Protein AF-A0A2W0EZL6-F1 (afdb_monomer_lite)

Sequence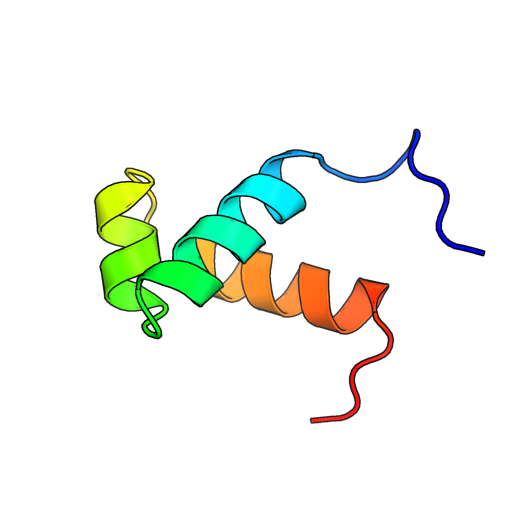 (53 aa):
MLDLRQLDLNLLLAFDAIYQQRSVTRAAEVMCLSQPAMSNALRRLRDLCGDPL

Radius of gyration: 10.94 Å; chains: 1; bounding box: 28×18×26 Å

InterPro domains:
  IPR000847 LysR, HTH, N-terminal domain [PF00126] (9-53)
  IPR000847 LysR, HTH, N-terminal domain [PR00039] (24-35)
  IPR000847 LysR, HTH, N-terminal domain [PR00039] (35-45)
  IPR000847 LysR, HTH, N-terminal domain [PR00039] (45-53)
  IPR000847 LysR, HTH, N-terminal domain [PS50931] (7-53)
  IPR036388 Winged helix-like DNA-binding domain superfamily [G3DSA:1.10.10.10] (2-53)
  IPR036390 Winged helix DNA-b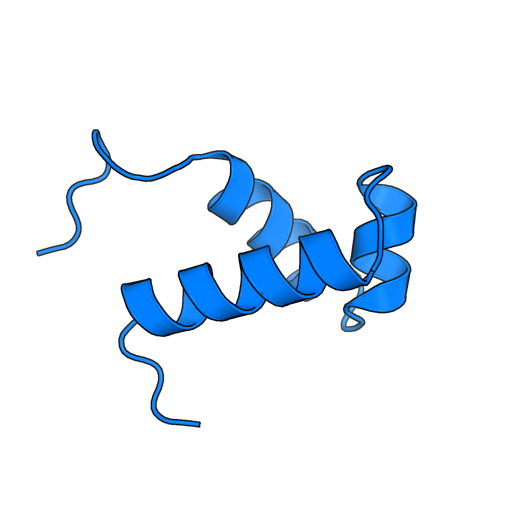inding domain superfamily [SSF46785] (4-53)
  IPR050389 LysR-type Transcriptional Regulators [PTHR30118] (3-53)

Secondary structure (DSSP, 8-state):
---TTTS-THHHHHHHHHHHHS-HHHHHHHTT--HHHHHHHHHHHHHHHT---

pLDDT: mean 91.43, std 10.18, range [57.41, 98.44]

Foldseek 3Di:
DQDPVPDPCVLVVLVVLCVVVVDLCRSCVVVVHHSVVSVVSVVVVCVSVVPDD

Structure (mmCIF, N/CA/C/O backbone):
data_AF-A0A2W0EZL6-F1
#
_entry.id   AF-A0A2W0EZL6-F1
#
loop_
_atom_site.group_PDB
_atom_site.id
_atom_site.type_symbol
_atom_site.label_atom_id
_atom_site.label_alt_id
_atom_site.label_comp_id
_atom_site.label_asym_id
_atom_site.label_entity_id
_atom_site.label_seq_id
_atom_site.pdbx_PDB_ins_code
_atom_site.Cartn_x
_atom_site.Cartn_y
_atom_site.Cartn_z
_atom_site.occupancy
_atom_site.B_iso_or_equiv
_atom_site.auth_seq_id
_atom_site.auth_comp_id
_atom_site.auth_asym_id
_atom_site.auth_atom_id
_atom_site.pdbx_PDB_model_num
ATOM 1 N N . MET A 1 1 ? -18.023 2.026 -14.905 1.00 61.09 1 MET A N 1
ATOM 2 C CA . MET A 1 1 ? -17.345 0.724 -15.083 1.00 61.09 1 MET A CA 1
ATOM 3 C C . MET A 1 1 ? -15.849 0.988 -15.014 1.00 61.09 1 MET A C 1
ATOM 5 O O . MET A 1 1 ? -15.432 1.993 -15.574 1.00 61.09 1 MET A O 1
ATOM 9 N N . LEU A 1 2 ? -15.081 0.178 -14.286 1.00 70.06 2 LEU A N 1
ATOM 10 C CA . LEU A 1 2 ? -13.633 0.360 -14.120 1.00 70.06 2 LEU A CA 1
ATOM 11 C C . LEU A 1 2 ? -12.935 0.187 -15.483 1.00 70.06 2 LEU A C 1
ATOM 13 O O . LEU A 1 2 ? -13.053 -0.875 -16.093 1.00 70.06 2 LEU A O 1
ATOM 17 N N . ASP A 1 3 ? -12.258 1.225 -15.983 1.00 78.19 3 ASP A N 1
ATOM 18 C CA . ASP A 1 3 ? -11.482 1.131 -17.225 1.00 78.19 3 ASP A CA 1
ATOM 19 C C . ASP A 1 3 ? -10.076 0.606 -16.918 1.00 78.19 3 ASP A C 1
ATOM 21 O O . ASP A 1 3 ? -9.207 1.326 -16.425 1.00 78.19 3 ASP A O 1
ATOM 25 N N . LEU A 1 4 ? -9.852 -0.670 -17.233 1.00 77.88 4 LEU A N 1
ATOM 26 C CA . LEU A 1 4 ? -8.578 -1.354 -17.007 1.00 77.88 4 LEU A CA 1
ATOM 27 C C . LEU A 1 4 ? -7.405 -0.718 -17.766 1.00 77.88 4 LEU A C 1
ATOM 29 O O . LEU A 1 4 ? -6.261 -0.918 -17.371 1.00 77.88 4 LEU A O 1
ATOM 33 N N . ARG A 1 5 ? -7.656 0.056 -18.832 1.00 81.00 5 ARG A N 1
ATOM 34 C CA . ARG A 1 5 ? -6.592 0.722 -19.607 1.00 81.00 5 ARG A CA 1
ATOM 35 C C . ARG A 1 5 ? -6.055 1.973 -18.917 1.00 81.00 5 ARG A C 1
ATOM 37 O O . ARG A 1 5 ? -4.958 2.415 -19.239 1.00 81.00 5 ARG A O 1
ATOM 44 N N . GLN A 1 6 ? -6.834 2.546 -18.002 1.00 81.12 6 GLN A N 1
ATOM 45 C CA . GLN A 1 6 ? -6.471 3.738 -17.230 1.00 81.12 6 GLN A CA 1
ATOM 46 C C . GLN A 1 6 ? -6.045 3.391 -15.798 1.00 81.12 6 GLN A C 1
ATOM 48 O O . GLN A 1 6 ? -5.619 4.265 -15.042 1.00 81.12 6 GLN A O 1
ATOM 53 N N . LEU A 1 7 ? -6.158 2.117 -15.419 1.00 83.19 7 LEU A N 1
ATOM 54 C CA . LEU A 1 7 ? -5.760 1.624 -14.114 1.00 83.19 7 LEU A CA 1
ATOM 55 C C . LEU A 1 7 ? -4.232 1.609 -13.996 1.00 83.19 7 LEU A C 1
ATOM 57 O O . LEU A 1 7 ? -3.531 1.004 -14.804 1.00 83.19 7 LEU A O 1
ATOM 61 N N . ASP A 1 8 ? -3.721 2.218 -12.931 1.00 88.69 8 ASP A N 1
ATOM 62 C CA . ASP A 1 8 ? -2.331 2.047 -12.516 1.00 88.69 8 ASP A CA 1
ATOM 63 C C . ASP A 1 8 ? -2.107 0.585 -12.098 1.00 88.69 8 ASP A C 1
ATOM 65 O O . ASP A 1 8 ? -2.533 0.160 -11.024 1.00 88.69 8 ASP A O 1
ATOM 69 N N . LEU A 1 9 ? -1.461 -0.199 -12.964 1.00 90.62 9 LEU A N 1
ATOM 70 C CA . LEU A 1 9 ? -1.274 -1.640 -12.765 1.00 90.62 9 LEU A CA 1
ATOM 71 C C . LEU A 1 9 ? -0.436 -1.970 -11.522 1.00 90.62 9 LEU A C 1
ATOM 73 O O . LEU A 1 9 ? -0.562 -3.070 -10.983 1.00 90.62 9 LEU A O 1
ATOM 77 N N . ASN A 1 10 ? 0.353 -1.022 -11.004 1.00 93.00 10 ASN A N 1
ATOM 78 C CA . ASN A 1 10 ? 1.066 -1.223 -9.741 1.00 93.00 10 ASN A CA 1
ATOM 79 C C . ASN A 1 10 ? 0.106 -1.372 -8.557 1.00 93.00 10 ASN A C 1
ATOM 81 O O . ASN A 1 10 ? 0.470 -1.982 -7.554 1.00 93.00 10 ASN A O 1
ATOM 85 N N . LEU A 1 11 ? -1.128 -0.869 -8.668 1.00 94.19 11 LEU A N 1
ATOM 86 C CA . LEU A 1 11 ? -2.158 -1.085 -7.657 1.00 94.19 11 LEU A CA 1
ATOM 87 C C . LEU A 1 11 ? -2.553 -2.563 -7.566 1.00 94.19 11 LEU A C 1
ATOM 89 O O . LEU A 1 11 ? -2.816 -3.041 -6.470 1.00 94.19 11 LEU A O 1
ATOM 93 N N . LEU A 1 12 ? -2.521 -3.319 -8.669 1.00 94.56 12 LEU A N 1
ATOM 94 C CA . LEU A 1 12 ? -2.786 -4.763 -8.636 1.00 94.56 12 LEU A CA 1
ATOM 95 C C . LEU A 1 12 ? -1.670 -5.525 -7.910 1.00 94.56 12 LEU A C 1
ATOM 97 O O . LEU A 1 12 ? -1.953 -6.418 -7.115 1.00 94.56 12 LEU A O 1
ATOM 101 N N . LEU A 1 13 ? -0.411 -5.132 -8.124 1.00 96.12 13 LEU A N 1
ATOM 102 C CA . LEU A 1 13 ? 0.736 -5.702 -7.407 1.00 96.12 13 LEU A CA 1
ATOM 103 C C . LEU A 1 13 ? 0.707 -5.338 -5.917 1.00 96.12 13 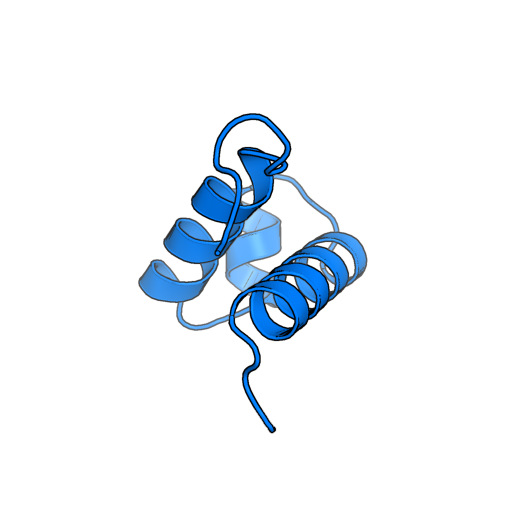LEU A C 1
ATOM 105 O O . LEU A 1 13 ? 0.950 -6.185 -5.062 1.00 96.12 13 LEU A O 1
ATOM 109 N N . ALA A 1 14 ? 0.360 -4.088 -5.594 1.00 96.75 14 ALA A N 1
ATOM 110 C CA . ALA A 1 14 ? 0.171 -3.653 -4.215 1.00 96.75 14 ALA A CA 1
ATOM 111 C C . ALA A 1 14 ? -0.972 -4.423 -3.533 1.00 96.75 14 ALA A C 1
ATOM 113 O O . ALA A 1 14 ? -0.831 -4.825 -2.379 1.00 96.75 14 ALA A O 1
ATOM 114 N N . PHE A 1 15 ? -2.079 -4.664 -4.242 1.00 96.31 15 PHE A N 1
ATOM 115 C CA . PHE A 1 15 ? -3.194 -5.466 -3.745 1.00 96.31 15 PHE A CA 1
ATOM 116 C C . PHE A 1 15 ? -2.761 -6.899 -3.422 1.00 96.31 15 PHE A C 1
ATOM 118 O O . PHE A 1 15 ? -3.001 -7.355 -2.305 1.00 96.31 15 PHE A O 1
ATOM 125 N N . ASP A 1 16 ? -2.084 -7.581 -4.351 1.00 97.94 16 ASP A N 1
ATOM 126 C CA . ASP A 1 16 ? -1.580 -8.942 -4.129 1.00 97.94 16 ASP A CA 1
ATOM 127 C C . ASP A 1 16 ? -0.618 -8.995 -2.932 1.00 97.94 16 ASP A C 1
ATOM 129 O O . ASP A 1 16 ? -0.816 -9.784 -2.008 1.00 97.94 16 ASP A O 1
ATOM 133 N N . ALA A 1 17 ? 0.350 -8.075 -2.861 1.00 98.06 17 ALA A N 1
ATOM 134 C CA . ALA A 1 17 ? 1.282 -8.002 -1.739 1.00 98.06 17 ALA A CA 1
ATOM 135 C C . ALA A 1 17 ? 0.561 -7.794 -0.392 1.00 98.06 17 ALA A C 1
ATOM 137 O O . ALA A 1 17 ? 0.869 -8.473 0.590 1.00 98.06 17 ALA A O 1
ATOM 138 N N . ILE A 1 18 ? -0.425 -6.893 -0.325 1.00 97.56 18 ILE A N 1
ATOM 139 C CA . ILE A 1 18 ? -1.218 -6.664 0.894 1.00 97.56 18 ILE A CA 1
ATOM 140 C C .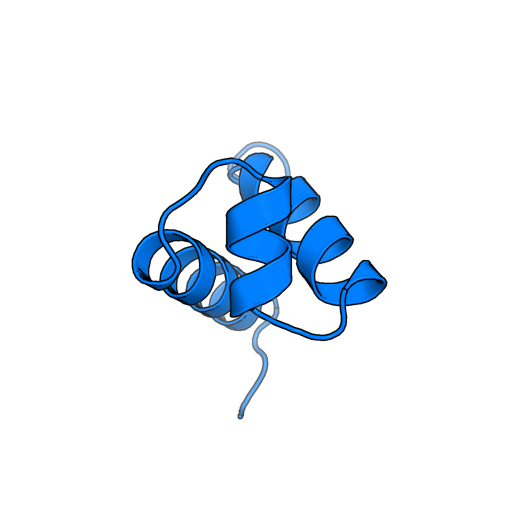 ILE A 1 18 ? -2.033 -7.909 1.257 1.00 97.56 18 ILE A C 1
ATOM 142 O O . ILE A 1 18 ? -2.086 -8.275 2.435 1.00 97.56 18 ILE A O 1
ATOM 146 N N . TYR A 1 19 ? -2.639 -8.569 0.270 1.00 97.31 19 TYR A N 1
ATOM 147 C CA . TYR A 1 19 ? -3.445 -9.770 0.472 1.00 97.31 19 TYR A CA 1
ATOM 148 C C . TYR A 1 19 ? -2.610 -10.933 1.030 1.00 97.31 19 TYR A C 1
ATOM 150 O O . TYR A 1 19 ? -3.013 -11.568 2.008 1.00 97.31 19 TYR A O 1
ATOM 158 N N . GLN A 1 20 ? -1.416 -11.160 0.475 1.00 98.31 20 GLN A N 1
ATOM 159 C CA . GLN A 1 20 ? -0.494 -12.209 0.923 1.00 98.31 20 GLN A CA 1
ATOM 160 C C . GLN A 1 20 ? 0.080 -11.920 2.314 1.00 98.31 20 GLN A C 1
ATOM 162 O O . GLN A 1 20 ? 0.106 -12.795 3.180 1.00 98.31 20 GLN A O 1
ATOM 167 N N . GLN A 1 21 ? 0.529 -10.684 2.554 1.00 98.38 21 GLN A N 1
ATOM 168 C CA . GLN A 1 21 ? 1.213 -10.330 3.802 1.00 98.38 21 GLN A CA 1
ATOM 169 C C . GLN A 1 21 ? 0.258 -10.023 4.959 1.00 98.38 21 GLN A C 1
ATOM 171 O O . GLN A 1 21 ? 0.687 -10.000 6.116 1.00 98.38 21 GLN A O 1
ATOM 176 N N . ARG A 1 22 ? -1.019 -9.734 4.664 1.00 97.12 22 ARG A N 1
ATOM 177 C CA . ARG A 1 22 ? -2.041 -9.270 5.625 1.00 97.12 22 ARG A CA 1
ATOM 178 C C . ARG A 1 22 ? -1.570 -8.089 6.487 1.00 97.12 22 ARG A C 1
ATOM 180 O O . ARG A 1 22 ? -2.030 -7.891 7.608 1.00 97.12 22 ARG A O 1
ATOM 187 N N . SER A 1 23 ? -0.612 -7.320 5.974 1.00 97.75 23 SER A N 1
ATOM 188 C CA . SER A 1 23 ? 0.047 -6.221 6.671 1.00 97.75 23 SER A CA 1
ATOM 189 C C . SER A 1 23 ? 0.589 -5.226 5.656 1.00 97.75 23 SER A C 1
ATOM 191 O O . SER A 1 23 ? 1.421 -5.569 4.819 1.00 97.75 23 SER A O 1
ATOM 193 N N . VAL A 1 24 ? 0.146 -3.973 5.766 1.00 97.50 24 VAL A N 1
ATOM 194 C CA . VAL A 1 24 ? 0.583 -2.867 4.899 1.00 97.50 24 VAL A CA 1
ATOM 195 C C . VAL A 1 24 ? 2.084 -2.612 5.045 1.00 97.50 24 VAL A C 1
ATOM 197 O O . VAL A 1 24 ? 2.763 -2.362 4.055 1.00 97.50 24 VAL A O 1
ATOM 200 N N . THR A 1 25 ? 2.621 -2.712 6.264 1.00 98.31 25 THR A N 1
ATOM 201 C CA . THR A 1 25 ? 4.050 -2.491 6.527 1.00 98.31 25 THR A CA 1
ATOM 202 C C . THR A 1 25 ? 4.911 -3.574 5.879 1.00 98.31 25 THR A C 1
ATOM 204 O O . THR A 1 25 ? 5.822 -3.243 5.129 1.00 98.31 25 THR A O 1
ATOM 207 N N . ARG A 1 26 ? 4.576 -4.859 6.068 1.00 98.31 26 ARG A N 1
ATOM 208 C CA . ARG A 1 26 ? 5.321 -5.965 5.435 1.00 98.31 26 ARG A CA 1
ATOM 209 C C . ARG A 1 26 ? 5.167 -5.977 3.915 1.00 98.31 26 ARG A C 1
ATOM 211 O O . ARG A 1 26 ? 6.120 -6.274 3.206 1.00 98.31 26 ARG A O 1
ATOM 218 N N . ALA A 1 27 ? 3.987 -5.630 3.401 1.00 98.38 27 ALA A N 1
ATOM 219 C CA . ALA A 1 27 ? 3.783 -5.486 1.962 1.00 98.38 27 ALA A CA 1
ATOM 220 C C . ALA A 1 27 ? 4.681 -4.386 1.375 1.00 98.38 27 ALA A C 1
ATOM 222 O O . ALA A 1 27 ? 5.247 -4.574 0.302 1.00 98.38 27 ALA A O 1
ATOM 223 N N . ALA A 1 28 ? 4.848 -3.262 2.083 1.00 98.44 28 ALA A N 1
ATOM 224 C CA . ALA A 1 28 ? 5.760 -2.198 1.674 1.00 98.44 28 ALA A CA 1
ATOM 225 C C . ALA A 1 28 ? 7.215 -2.686 1.615 1.00 98.44 28 ALA A C 1
ATOM 227 O O . ALA A 1 28 ? 7.888 -2.447 0.617 1.00 98.44 28 ALA A O 1
ATOM 228 N N . GLU A 1 29 ? 7.663 -3.428 2.632 1.00 98.25 29 GLU A N 1
ATOM 229 C CA . GLU A 1 29 ? 9.008 -4.018 2.680 1.00 98.25 29 GLU A CA 1
ATOM 230 C C . GLU A 1 29 ? 9.266 -4.959 1.493 1.00 98.25 29 GLU A C 1
ATOM 232 O O . GLU A 1 29 ? 10.262 -4.796 0.791 1.00 98.25 29 GLU A O 1
ATOM 237 N N . VAL A 1 30 ? 8.347 -5.894 1.216 1.00 97.94 30 VAL A N 1
ATOM 238 C CA . VAL A 1 30 ? 8.477 -6.865 0.108 1.00 97.94 30 VAL A CA 1
ATOM 239 C C . VAL A 1 30 ? 8.454 -6.184 -1.264 1.00 97.94 30 VAL A C 1
ATOM 241 O O . VAL A 1 30 ? 9.124 -6.635 -2.189 1.00 97.94 30 VAL A O 1
ATOM 244 N N . MET A 1 31 ? 7.714 -5.083 -1.394 1.00 97.31 31 MET A N 1
ATOM 245 C CA . MET A 1 31 ? 7.625 -4.294 -2.626 1.00 97.31 31 MET A CA 1
ATOM 246 C C . MET A 1 31 ? 8.727 -3.230 -2.751 1.00 97.31 31 MET A C 1
ATOM 248 O O . MET A 1 31 ? 8.701 -2.449 -3.701 1.00 97.31 31 MET A O 1
ATOM 252 N N . CYS A 1 32 ? 9.679 -3.168 -1.810 1.00 97.81 32 CYS A N 1
ATOM 253 C CA . CYS A 1 32 ? 10.717 -2.132 -1.745 1.00 97.81 32 CYS A CA 1
ATOM 254 C C . CYS A 1 32 ? 10.149 -0.695 -1.765 1.00 97.81 32 CYS A C 1
ATOM 256 O O . CYS A 1 32 ? 10.732 0.216 -2.356 1.00 97.81 32 CYS A O 1
ATOM 258 N N . LEU A 1 33 ? 9.000 -0.487 -1.119 1.00 97.31 33 LEU A N 1
ATOM 259 C CA . LEU A 1 33 ? 8.323 0.800 -0.984 1.00 97.31 33 LEU A CA 1
ATOM 260 C C . LEU A 1 33 ? 8.392 1.304 0.458 1.00 97.31 33 LEU A C 1
ATOM 262 O O . LEU A 1 33 ? 8.533 0.544 1.414 1.00 97.31 33 LEU A O 1
ATOM 266 N N . SER A 1 34 ? 8.205 2.610 0.632 1.00 98.38 34 SER A N 1
ATOM 267 C CA . SER A 1 34 ? 7.929 3.148 1.960 1.00 98.38 34 SER A CA 1
ATOM 268 C C . SER A 1 34 ? 6.511 2.764 2.408 1.0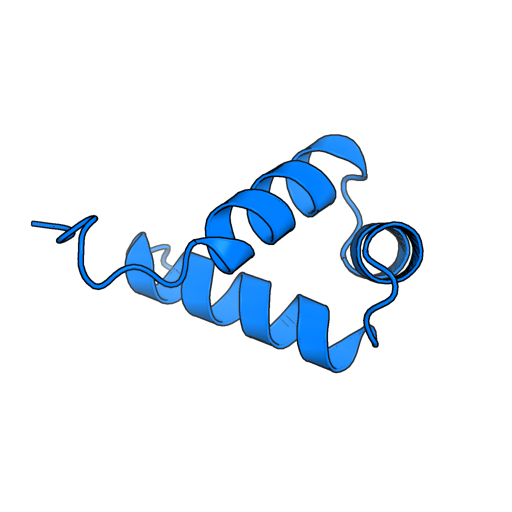0 98.38 34 SER A C 1
ATOM 270 O O . SER A 1 34 ? 5.579 2.677 1.602 1.00 98.38 34 SER A O 1
ATOM 272 N N . GLN A 1 35 ? 6.314 2.572 3.713 1.00 97.62 35 GLN A N 1
ATOM 273 C CA . GLN A 1 35 ? 4.991 2.292 4.282 1.00 97.62 35 GLN A CA 1
ATOM 274 C C . GLN A 1 35 ? 3.935 3.373 3.932 1.00 97.62 35 GLN A C 1
ATOM 276 O O . GLN A 1 35 ? 2.800 2.996 3.607 1.00 97.62 35 GLN A O 1
ATOM 281 N N . PRO A 1 36 ? 4.263 4.687 3.897 1.00 98.25 36 PRO A N 1
ATOM 282 C CA . PRO A 1 36 ? 3.330 5.712 3.427 1.00 98.25 36 PRO A CA 1
ATOM 283 C C . PRO A 1 36 ? 2.933 5.550 1.956 1.00 98.25 36 PRO A C 1
ATOM 285 O O . PRO A 1 36 ? 1.760 5.727 1.621 1.00 98.25 36 PRO A O 1
ATOM 288 N N . ALA A 1 37 ? 3.872 5.171 1.079 1.00 97.69 37 ALA A N 1
ATOM 289 C CA . ALA A 1 37 ? 3.573 4.908 -0.328 1.00 97.69 37 ALA A CA 1
ATOM 290 C C . ALA A 1 37 ? 2.618 3.713 -0.477 1.00 97.69 37 ALA A C 1
ATOM 292 O O . ALA A 1 37 ? 1.626 3.809 -1.202 1.00 97.69 37 ALA A O 1
ATOM 293 N N . MET A 1 38 ? 2.851 2.633 0.277 1.00 97.81 38 MET A N 1
ATOM 294 C CA . MET A 1 38 ? 1.962 1.466 0.291 1.00 97.81 38 MET A CA 1
ATOM 295 C C . MET A 1 38 ? 0.567 1.799 0.848 1.00 97.81 38 MET A C 1
ATOM 297 O O . MET A 1 38 ? -0.446 1.389 0.285 1.00 97.81 38 MET A O 1
ATOM 301 N N . SER A 1 39 ? 0.484 2.615 1.903 1.00 97.31 39 SER A N 1
ATOM 302 C CA . SER A 1 39 ? -0.803 3.086 2.441 1.00 97.31 39 SER A CA 1
ATOM 303 C C . SER A 1 39 ? -1.585 3.926 1.429 1.00 97.31 39 SER A C 1
ATOM 305 O O . SER A 1 39 ? -2.809 3.825 1.345 1.00 97.31 39 SER A O 1
ATOM 307 N N . ASN A 1 40 ? -0.892 4.755 0.643 1.00 96.81 40 ASN A N 1
ATOM 308 C CA . ASN A 1 40 ? -1.523 5.528 -0.421 1.00 96.81 40 ASN A CA 1
ATOM 309 C C . ASN A 1 40 ? -2.020 4.629 -1.565 1.00 96.81 40 ASN A C 1
ATOM 311 O O . ASN A 1 40 ? -3.118 4.847 -2.073 1.00 96.81 40 ASN A O 1
ATOM 315 N N . ALA A 1 41 ? -1.259 3.594 -1.935 1.00 96.00 41 ALA A N 1
ATOM 316 C CA . ALA A 1 41 ? -1.700 2.595 -2.908 1.00 96.00 41 ALA A CA 1
ATOM 317 C C . ALA A 1 41 ? -2.971 1.865 -2.435 1.00 96.00 41 ALA A C 1
ATOM 319 O O . ALA A 1 41 ? -3.932 1.761 -3.196 1.00 96.00 41 ALA A O 1
ATOM 320 N N . LEU A 1 42 ? -3.028 1.457 -1.161 1.00 95.62 42 LEU A N 1
ATOM 321 C CA . LEU A 1 42 ? -4.230 0.859 -0.567 1.00 95.62 42 LEU A CA 1
ATOM 322 C C . LEU A 1 42 ? -5.434 1.810 -0.592 1.00 95.62 42 LEU A C 1
ATOM 324 O O . LEU A 1 42 ? -6.544 1.382 -0.895 1.00 95.62 42 LEU A O 1
ATOM 328 N N . ARG A 1 43 ? -5.234 3.101 -0.306 1.00 95.25 43 ARG A N 1
ATOM 329 C CA . ARG A 1 43 ? -6.312 4.097 -0.394 1.00 95.25 43 ARG A CA 1
ATOM 330 C C . ARG A 1 43 ? -6.870 4.193 -1.813 1.00 95.25 43 ARG A C 1
ATOM 332 O O . ARG A 1 43 ? -8.070 4.049 -1.994 1.00 95.25 43 ARG A O 1
ATOM 339 N N . ARG A 1 44 ? -5.994 4.328 -2.815 1.00 93.50 44 ARG A N 1
ATOM 340 C CA . ARG A 1 44 ? -6.393 4.371 -4.233 1.00 93.50 44 ARG A CA 1
ATOM 341 C C . ARG A 1 44 ? -7.145 3.104 -4.651 1.00 93.50 44 ARG A C 1
ATOM 343 O O . ARG A 1 44 ? -8.119 3.203 -5.385 1.00 93.50 44 ARG A O 1
ATOM 350 N N . LEU A 1 45 ? -6.719 1.928 -4.178 1.00 92.62 45 LEU A N 1
ATOM 351 C CA . LEU A 1 45 ? -7.430 0.664 -4.409 1.00 92.62 45 LEU A CA 1
ATOM 352 C C . LEU A 1 45 ? -8.856 0.691 -3.847 1.00 92.62 45 LEU A C 1
ATOM 354 O O . LEU A 1 45 ? -9.788 0.299 -4.543 1.00 92.62 45 LEU A O 1
ATOM 358 N N . ARG A 1 46 ? -9.031 1.181 -2.616 1.00 91.94 46 ARG A N 1
ATOM 359 C CA . ARG A 1 46 ? -10.354 1.321 -1.988 1.00 91.94 46 ARG A CA 1
ATOM 360 C C . ARG A 1 46 ? -11.248 2.291 -2.753 1.00 91.94 46 ARG A C 1
ATOM 362 O O . ARG A 1 46 ? -12.389 1.945 -3.043 1.00 91.94 46 ARG A O 1
ATOM 369 N N . ASP A 1 47 ? -10.703 3.440 -3.152 1.00 90.81 47 ASP A N 1
ATOM 370 C CA . ASP A 1 47 ? -11.426 4.446 -3.939 1.00 90.81 47 ASP A CA 1
ATOM 371 C C . ASP A 1 47 ? -11.913 3.865 -5.280 1.00 90.81 47 ASP A C 1
ATOM 373 O O . ASP A 1 47 ? -13.051 4.092 -5.688 1.00 90.81 47 ASP A O 1
ATOM 377 N N . LEU A 1 48 ? -11.073 3.069 -5.953 1.00 88.31 48 LEU A N 1
ATOM 378 C CA . LEU A 1 48 ? -11.415 2.413 -7.220 1.00 88.31 48 LEU A CA 1
ATOM 379 C C . LEU A 1 48 ? -12.491 1.334 -7.063 1.00 88.31 48 LEU A C 1
ATOM 381 O O . LEU A 1 48 ? -13.342 1.186 -7.940 1.00 88.31 48 LEU A O 1
ATOM 385 N N . CYS A 1 49 ? -12.451 0.581 -5.964 1.00 86.75 49 CYS A N 1
ATOM 386 C CA . CYS A 1 49 ? -13.423 -0.471 -5.670 1.00 86.75 49 CYS A CA 1
ATOM 387 C C . CYS A 1 49 ? -14.722 0.062 -5.046 1.00 86.75 49 CYS A C 1
ATOM 389 O O . CYS A 1 49 ? -15.672 -0.704 -4.897 1.00 86.75 49 CYS A O 1
ATOM 391 N N . GLY A 1 50 ? -14.776 1.352 -4.696 1.00 85.81 50 GLY A N 1
ATOM 392 C CA . GLY A 1 50 ? -15.908 1.945 -3.990 1.00 85.81 50 GLY A CA 1
ATOM 393 C C . GLY A 1 50 ? -16.108 1.360 -2.592 1.00 85.81 50 GLY A C 1
ATOM 394 O O . GLY A 1 50 ? -17.250 1.246 -2.161 1.00 85.81 50 GLY A O 1
ATOM 395 N N . ASP A 1 51 ? -15.023 0.954 -1.925 1.00 83.19 51 ASP A N 1
ATOM 396 C CA . ASP A 1 51 ? -15.034 0.332 -0.596 1.00 83.19 51 ASP A CA 1
ATOM 397 C C . ASP A 1 51 ? -15.367 1.377 0.493 1.00 83.19 51 ASP A C 1
ATOM 399 O O . ASP A 1 51 ? -14.539 2.258 0.765 1.00 83.19 51 ASP A O 1
ATOM 403 N N . PRO A 1 52 ? -16.571 1.337 1.101 1.00 59.94 52 PRO A N 1
ATOM 404 C CA . PRO A 1 52 ? -16.943 2.224 2.187 1.00 59.94 52 PRO A CA 1
ATOM 405 C C . PRO A 1 52 ? -16.446 1.609 3.500 1.00 59.94 52 PRO A C 1
ATOM 407 O O 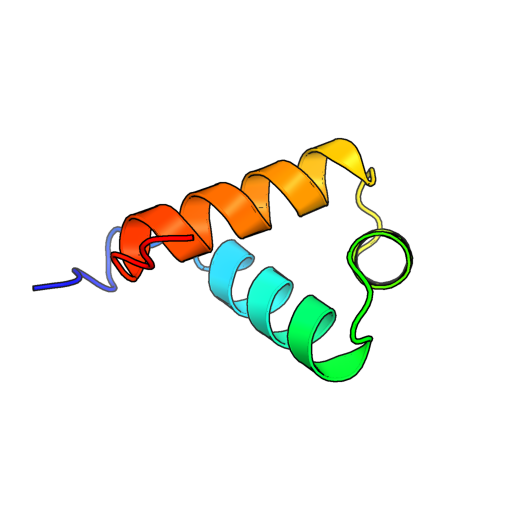. PRO A 1 52 ? -17.103 0.728 4.040 1.00 59.94 52 PRO A O 1
ATOM 410 N N . LEU A 1 53 ? -15.274 2.076 3.947 1.00 57.41 53 LEU A N 1
ATOM 411 C CA . LEU A 1 53 ? -14.610 1.818 5.242 1.00 57.41 53 LEU A CA 1
ATOM 412 C C . LEU A 1 53 ? -15.363 0.948 6.267 1.00 57.41 53 LEU A C 1
ATOM 414 O O . LEU A 1 53 ? -16.397 1.420 6.794 1.00 57.41 53 LEU A O 1
#

Organism: Pseudomonas jessenii (NCBI:txid77298)